Protein AF-A0A7S0MQ27-F1 (afdb_monomer)

pLDDT: mean 89.3, std 8.33, range [48.25, 96.81]

Solvent-accessible surface area (backbone atoms only — not comparable to full-atom values): 9112 Å² total; per-residue (Å²): 136,89,78,83,88,78,86,80,62,75,90,77,51,94,48,67,66,53,49,60,68,33,87,79,44,22,63,56,49,74,75,32,71,67,31,70,74,50,65,51,36,46,29,53,50,51,50,51,45,68,70,36,89,84,32,90,58,38,74,61,56,71,70,49,73,94,70,73,92,48,75,77,75,50,51,73,66,58,48,52,52,37,47,77,68,44,78,60,38,82,56,99,64,29,59,69,46,47,55,49,52,38,51,51,50,53,46,51,52,50,55,48,47,70,54,35,51,61,52,46,42,70,75,37,54,91,83,38,48,69,84,78,68,26,70,69,55,51,50,47,33,49,44,52,48,77,74,68,68,131

InterPro domains:
  IPR046341 SET domain superfamily [SSF82199] (3-149)
  IPR050600 SETD3/SETD6 methyltransferase [PTHR13271] (4-150)

Nearest PDB structures (foldseek):
  1p0y-assembly1_A  TM=7.170E-01  e=1.657E-02  Pisum sativum
  1ozv-assembly2_B  TM=7.091E-01  e=3.388E-02  Pisum sativum
  1o1j-assembly1_A  TM=2.773E-01  e=3.194E+00  Homo sapiens
  1o1n-assembly1_A  TM=2.496E-01  e=3.918E+00  Homo sapiens
  2eb9-assembly1_A  TM=2.964E-01  e=8.011E+00  Physeter macrocephalus

Foldseek 3Di:
DDDDPDDDDPVPDQFVVCQCPPPVRVVVPVQQVLLVVGLNSSLVVLLLLLPDPPRPCPVVSVPDDPDDVDPLPDDPVRVVVCLVVVVQAPDPPGPVVSVVVSVVLVCVLPVSLVRRLVSSCVVCVVRDDCVSSDSSSSNSSSSCCVVPPD

Structure (mmCIF, N/CA/C/O backbone):
data_AF-A0A7S0MQ27-F1
#
_entry.id   AF-A0A7S0MQ27-F1
#
loop_
_atom_site.group_PDB
_atom_site.id
_atom_site.type_symbol
_atom_site.label_atom_id
_atom_site.label_alt_id
_atom_site.label_comp_id
_atom_site.label_asym_id
_atom_site.label_entity_id
_atom_site.label_seq_id
_atom_site.pdbx_PDB_ins_code
_atom_site.Cartn_x
_atom_site.Cartn_y
_atom_site.Cartn_z
_atom_site.occupancy
_atom_site.B_iso_or_equiv
_atom_site.auth_seq_id
_atom_site.auth_comp_id
_atom_site.auth_asym_id
_atom_site.auth_atom_id
_atom_site.pdbx_PDB_model_num
ATOM 1 N N . GLU A 1 1 ? -1.075 -35.091 -13.647 1.00 67.19 1 GLU A N 1
ATOM 2 C CA . GLU A 1 1 ? -1.998 -34.449 -12.690 1.00 67.19 1 GLU A CA 1
ATOM 3 C C . GLU A 1 1 ? -1.233 -33.324 -12.014 1.00 67.19 1 GLU A C 1
ATOM 5 O O . GLU A 1 1 ? -0.051 -33.516 -11.754 1.00 67.19 1 GLU A O 1
ATOM 10 N N . PHE A 1 2 ? -1.826 -32.142 -11.842 1.00 78.62 2 PHE A N 1
ATOM 11 C CA . PHE A 1 2 ? -1.174 -31.073 -11.082 1.00 78.62 2 PHE A CA 1
ATOM 12 C C . PHE A 1 2 ? -1.518 -31.272 -9.608 1.00 78.62 2 PHE A C 1
ATOM 14 O O . PHE A 1 2 ? -2.694 -31.339 -9.262 1.00 78.62 2 PHE A O 1
ATOM 21 N N . GLU A 1 3 ? -0.496 -31.419 -8.772 1.00 87.69 3 GLU A N 1
ATOM 22 C CA . GLU A 1 3 ? -0.646 -31.509 -7.323 1.00 87.69 3 GLU A CA 1
ATOM 23 C C . GLU A 1 3 ? -0.789 -30.100 -6.737 1.00 87.69 3 GLU A C 1
ATOM 25 O O . GLU A 1 3 ? -0.037 -29.184 -7.089 1.00 87.69 3 GLU A O 1
ATOM 30 N N . ASP A 1 4 ? -1.764 -29.917 -5.849 1.00 87.94 4 ASP A N 1
ATOM 31 C CA . ASP A 1 4 ? -1.945 -28.654 -5.145 1.00 87.94 4 ASP A CA 1
ATOM 32 C C . ASP A 1 4 ? -0.809 -28.457 -4.138 1.00 87.94 4 ASP A C 1
ATOM 34 O O . ASP A 1 4 ? -0.760 -29.120 -3.105 1.00 87.94 4 ASP A O 1
ATOM 38 N N . LEU A 1 5 ? 0.082 -27.502 -4.412 1.00 91.38 5 LEU A N 1
ATOM 39 C CA . LEU A 1 5 ? 1.195 -27.192 -3.511 1.00 91.38 5 LEU A CA 1
ATOM 40 C C . LEU A 1 5 ? 0.713 -26.564 -2.194 1.00 91.38 5 LEU A C 1
ATOM 42 O O . LEU A 1 5 ? 1.221 -26.898 -1.127 1.00 91.38 5 LEU A O 1
ATOM 46 N N . ILE A 1 6 ? -0.237 -25.621 -2.266 1.00 93.25 6 ILE A N 1
ATOM 47 C CA . ILE A 1 6 ? -0.797 -24.898 -1.113 1.00 93.25 6 ILE A CA 1
ATOM 48 C C . ILE A 1 6 ? -2.245 -24.490 -1.425 1.00 93.25 6 ILE A C 1
ATOM 50 O O . ILE A 1 6 ? -2.540 -24.035 -2.529 1.00 93.25 6 ILE A O 1
ATOM 54 N N . ARG A 1 7 ? -3.136 -24.565 -0.427 1.00 93.44 7 ARG A N 1
ATOM 55 C CA . ARG A 1 7 ? -4.465 -23.932 -0.454 1.00 93.44 7 ARG A CA 1
ATOM 56 C C . ARG A 1 7 ? -4.574 -22.885 0.651 1.00 93.44 7 ARG A C 1
ATOM 58 O O . ARG A 1 7 ? -4.323 -23.191 1.813 1.00 93.44 7 ARG A O 1
ATOM 65 N N . ILE A 1 8 ? -4.973 -21.666 0.289 1.00 92.44 8 ILE A N 1
ATOM 66 C CA . ILE A 1 8 ? -5.180 -20.564 1.236 1.00 92.44 8 ILE A CA 1
ATOM 67 C C . ILE A 1 8 ? -6.688 -20.348 1.437 1.00 92.44 8 ILE A C 1
ATOM 69 O O . ILE A 1 8 ? -7.389 -20.075 0.460 1.00 92.44 8 ILE A O 1
ATOM 73 N N . PRO A 1 9 ? -7.212 -20.458 2.672 1.00 93.62 9 PRO A N 1
ATOM 74 C CA . PRO A 1 9 ? -8.594 -20.106 2.978 1.00 93.62 9 PRO A CA 1
ATOM 75 C C . PRO A 1 9 ? -8.918 -18.651 2.617 1.00 93.62 9 PRO A C 1
ATOM 77 O O . PRO A 1 9 ? -8.128 -17.749 2.888 1.00 93.62 9 PRO A O 1
ATOM 80 N N . SER A 1 10 ? -10.113 -18.402 2.077 1.00 90.50 10 SER A N 1
ATOM 81 C CA . SER A 1 10 ? -10.540 -17.061 1.642 1.00 90.50 10 SER A CA 1
ATOM 82 C C . SER A 1 10 ? -10.550 -16.020 2.768 1.00 90.50 10 SER A C 1
ATOM 84 O O . SER A 1 10 ? -10.237 -14.858 2.533 1.00 90.50 10 SER A O 1
ATOM 86 N N . HIS A 1 11 ? -10.850 -16.436 4.001 1.00 89.56 11 HIS A N 1
ATOM 87 C CA . HIS A 1 11 ? -10.825 -15.556 5.174 1.00 89.56 11 HIS A CA 1
ATOM 88 C C . HIS A 1 11 ? -9.404 -15.134 5.593 1.00 89.56 11 HIS A C 1
ATOM 90 O O . HIS A 1 11 ? -9.255 -14.227 6.404 1.00 89.56 11 HIS A O 1
ATOM 96 N N . LEU A 1 12 ? -8.361 -15.775 5.045 1.00 92.88 12 LEU A N 1
ATOM 97 C CA . LEU A 1 12 ? -6.959 -15.384 5.221 1.00 92.88 12 LEU A CA 1
ATOM 98 C C . LEU A 1 12 ? -6.454 -14.479 4.085 1.00 92.88 12 LEU A C 1
ATOM 100 O O . LEU A 1 12 ? -5.252 -14.245 3.970 1.00 92.88 12 LEU A O 1
ATOM 104 N N . LEU A 1 13 ? -7.346 -13.952 3.243 1.00 93.06 13 LEU A N 1
ATOM 105 C CA . LEU A 1 13 ? -6.978 -13.013 2.189 1.00 93.06 13 LEU A CA 1
ATOM 106 C C . LEU A 1 13 ? -7.132 -11.569 2.660 1.00 93.06 13 LEU A C 1
ATOM 108 O O . LEU A 1 13 ? -8.193 -11.167 3.124 1.00 93.06 13 LEU A O 1
ATOM 112 N N . LEU A 1 14 ? -6.096 -10.759 2.444 1.00 92.69 14 LEU A N 1
ATOM 113 C CA . LEU A 1 14 ? -6.181 -9.312 2.607 1.00 92.69 14 LEU A CA 1
ATOM 114 C C . LEU A 1 14 ? -6.800 -8.697 1.341 1.00 92.69 14 LEU A C 1
ATOM 116 O O . LEU A 1 14 ? -6.123 -8.528 0.326 1.00 92.69 14 LEU A O 1
ATOM 120 N N . ASN A 1 15 ? -8.093 -8.383 1.385 1.00 93.19 15 ASN A N 1
ATOM 121 C CA . ASN A 1 15 ? -8.848 -7.860 0.245 1.00 93.19 15 ASN A CA 1
ATOM 122 C C . ASN A 1 15 ? -9.839 -6.762 0.680 1.00 93.19 15 ASN A C 1
ATOM 124 O O . ASN A 1 15 ? -9.944 -6.428 1.857 1.00 93.19 15 ASN A O 1
ATOM 128 N N . LEU A 1 16 ? -10.584 -6.193 -0.271 1.00 91.94 16 LEU A N 1
ATOM 129 C CA . LEU A 1 16 ? -11.551 -5.123 0.014 1.00 91.94 16 LEU A CA 1
ATOM 130 C C . LEU A 1 16 ? -12.754 -5.559 0.848 1.00 91.94 16 LEU A C 1
ATOM 132 O O . LEU A 1 16 ? -13.379 -4.714 1.481 1.00 91.94 16 LEU A O 1
ATOM 136 N N . GLU A 1 17 ? -13.097 -6.842 0.843 1.00 93.19 17 GLU A N 1
ATOM 137 C CA . GLU A 1 17 ? -14.163 -7.362 1.694 1.00 93.19 17 GLU A CA 1
ATOM 138 C C . GLU A 1 17 ? -13.744 -7.302 3.165 1.00 93.19 17 GLU A C 1
ATOM 140 O O . GLU A 1 17 ? -14.520 -6.835 3.993 1.00 93.19 17 GLU A O 1
ATOM 145 N N . VAL A 1 18 ? -12.490 -7.652 3.476 1.00 93.50 18 VAL A N 1
ATOM 146 C CA . VAL A 1 18 ? -11.922 -7.467 4.821 1.00 93.50 18 VAL A CA 1
ATOM 147 C C . VAL A 1 18 ? -11.969 -5.995 5.228 1.00 93.50 18 VAL A C 1
ATOM 149 O O . VAL A 1 18 ? -12.473 -5.688 6.301 1.00 93.50 18 VAL A O 1
ATOM 152 N N . VAL A 1 19 ? -11.552 -5.076 4.348 1.00 92.19 19 VAL A N 1
ATOM 153 C CA . VAL A 1 19 ? -11.601 -3.624 4.621 1.00 92.19 19 VAL A CA 1
ATOM 154 C C . VAL A 1 19 ? -13.020 -3.151 4.964 1.00 92.19 19 VAL A C 1
ATOM 156 O O . VAL A 1 19 ? -13.206 -2.370 5.891 1.00 92.19 19 VAL A O 1
ATOM 159 N N . ARG A 1 20 ? -14.027 -3.621 4.219 1.00 91.62 20 ARG A N 1
ATOM 160 C CA . ARG A 1 20 ? -15.438 -3.228 4.393 1.00 91.62 20 ARG A CA 1
ATOM 161 C C . ARG A 1 20 ? -16.098 -3.839 5.623 1.00 91.62 20 ARG A C 1
ATOM 163 O O . ARG A 1 20 ? -17.090 -3.300 6.100 1.00 91.62 20 ARG A O 1
ATOM 170 N N . ASN A 1 21 ? -15.581 -4.963 6.106 1.00 93.25 21 ASN A N 1
ATOM 171 C CA . ASN A 1 21 ? -16.131 -5.676 7.256 1.00 93.25 21 ASN A CA 1
ATOM 172 C C . ASN A 1 21 ? -15.351 -5.417 8.552 1.00 93.25 21 ASN A C 1
ATOM 174 O O . ASN A 1 21 ? -15.817 -5.800 9.623 1.00 93.25 21 ASN A O 1
ATOM 178 N N . ASP A 1 22 ? -14.195 -4.758 8.472 1.00 93.50 22 ASP A N 1
ATOM 179 C CA . ASP A 1 22 ? -13.405 -4.369 9.634 1.00 93.50 22 ASP A CA 1
ATOM 180 C C . ASP A 1 22 ? -14.187 -3.371 10.516 1.00 93.50 22 ASP A C 1
ATOM 182 O O . ASP A 1 22 ? -14.613 -2.329 10.017 1.00 93.50 22 ASP A O 1
ATOM 186 N N . PRO A 1 23 ? -14.389 -3.632 11.821 1.00 92.50 23 PRO A N 1
ATOM 187 C CA . PRO A 1 23 ? -15.197 -2.763 12.680 1.00 92.50 23 PRO A CA 1
ATOM 188 C C . PRO A 1 23 ? -14.674 -1.328 12.808 1.00 92.50 23 PRO A C 1
ATOM 190 O O . PRO A 1 23 ? -15.463 -0.401 12.991 1.00 92.50 23 PRO A O 1
ATOM 193 N N . ILE A 1 24 ? -13.355 -1.138 12.729 1.00 90.00 24 ILE A N 1
ATOM 194 C CA . ILE A 1 24 ? -12.715 0.177 12.821 1.00 90.00 24 ILE A CA 1
ATOM 195 C C . ILE A 1 24 ? -12.751 0.852 11.454 1.00 90.00 24 ILE A C 1
ATOM 197 O O . ILE A 1 24 ? -13.024 2.050 11.357 1.00 90.00 24 ILE A O 1
ATOM 201 N N . PHE A 1 25 ? -12.479 0.091 10.397 1.00 91.38 25 PHE A N 1
ATOM 202 C CA . PHE A 1 25 ? -12.258 0.637 9.066 1.00 91.38 25 PHE A CA 1
ATOM 203 C C . PHE A 1 25 ? -13.525 0.790 8.225 1.00 91.38 25 PHE A C 1
ATOM 205 O O . PHE A 1 25 ? -13.581 1.684 7.383 1.00 91.38 25 PHE A O 1
ATOM 212 N N . ARG A 1 26 ? -14.563 -0.012 8.475 1.00 93.44 26 ARG A N 1
ATOM 213 C CA . ARG A 1 26 ? -15.868 0.080 7.812 1.00 93.44 26 ARG A CA 1
ATOM 214 C C . ARG A 1 26 ? -16.459 1.493 7.823 1.00 93.44 26 ARG A C 1
ATOM 216 O O . ARG A 1 26 ? -16.728 1.989 6.733 1.00 93.44 26 ARG A O 1
ATOM 223 N N . PRO A 1 27 ? -16.626 2.181 8.973 1.00 92.38 27 PRO A N 1
ATOM 224 C CA . PRO A 1 27 ? -17.184 3.536 8.965 1.00 92.38 27 PRO A CA 1
ATOM 225 C C . PRO A 1 27 ? -16.315 4.508 8.156 1.00 92.38 27 PRO A C 1
ATOM 227 O O . PRO A 1 27 ? -16.833 5.323 7.405 1.00 92.38 27 PRO A O 1
ATOM 230 N N . ILE A 1 28 ? -14.986 4.367 8.223 1.00 92.12 28 ILE A N 1
ATOM 231 C CA . ILE A 1 28 ? -14.042 5.194 7.455 1.00 92.12 28 ILE A CA 1
ATOM 232 C C . ILE A 1 28 ? -14.229 4.968 5.953 1.00 92.12 28 ILE A C 1
ATOM 234 O O . ILE A 1 28 ? -14.231 5.920 5.172 1.00 92.12 28 ILE A O 1
ATOM 238 N N . TYR A 1 29 ? -14.370 3.705 5.552 1.00 92.00 29 TYR A N 1
ATOM 239 C CA . TYR A 1 29 ? -14.609 3.318 4.171 1.00 92.00 29 TYR A CA 1
ATOM 240 C C . TYR A 1 29 ? -15.944 3.870 3.672 1.00 92.00 29 TYR A C 1
ATOM 242 O O . TYR A 1 29 ? -15.976 4.467 2.602 1.00 92.00 29 TYR A O 1
ATOM 250 N N . ASP A 1 30 ? -17.021 3.729 4.444 1.00 92.06 30 ASP A N 1
ATOM 251 C CA . ASP A 1 30 ? -18.362 4.188 4.068 1.00 92.06 30 ASP A CA 1
ATOM 252 C C . ASP A 1 30 ? -18.436 5.726 3.954 1.00 92.06 30 ASP A C 1
ATOM 254 O O . ASP A 1 30 ? -19.047 6.248 3.021 1.00 92.06 30 ASP A O 1
ATOM 258 N N . GLU A 1 31 ? -17.754 6.455 4.843 1.00 91.50 31 GLU A N 1
ATOM 259 C CA . GLU A 1 31 ? -17.758 7.926 4.904 1.00 91.50 31 GLU A CA 1
ATOM 260 C C . GLU A 1 31 ? -16.743 8.604 3.968 1.00 91.50 31 GLU A C 1
ATOM 262 O O . GLU A 1 31 ? -16.828 9.813 3.750 1.00 91.50 31 GLU A O 1
ATOM 267 N N . THR A 1 32 ? -15.790 7.855 3.399 1.00 91.81 32 THR A N 1
ATOM 268 C CA . THR A 1 32 ? -14.723 8.399 2.537 1.00 91.81 32 THR A CA 1
ATOM 269 C C . THR A 1 32 ? -14.802 7.812 1.122 1.00 91.81 32 THR A C 1
ATOM 271 O O . THR A 1 32 ? -14.113 6.828 0.822 1.00 91.81 32 THR A O 1
ATOM 274 N N . PRO A 1 33 ? -15.588 8.415 0.205 1.00 92.69 33 PRO A N 1
ATOM 275 C CA . PRO A 1 33 ? -15.748 7.928 -1.169 1.00 92.69 33 PRO A CA 1
ATOM 276 C C . PRO A 1 33 ? -14.428 7.757 -1.931 1.00 92.69 33 PRO A C 1
ATOM 278 O O . PRO A 1 33 ? -14.303 6.903 -2.810 1.00 92.69 33 PRO A O 1
ATOM 281 N N . GLU A 1 34 ? -13.400 8.535 -1.590 1.00 92.00 34 GLU A N 1
ATOM 282 C CA . GLU A 1 34 ? -12.069 8.436 -2.183 1.00 92.00 34 GLU A CA 1
ATOM 283 C C . GLU A 1 34 ? -11.416 7.055 -1.974 1.00 92.00 34 GLU A C 1
ATOM 285 O O . GLU A 1 34 ? -10.555 6.675 -2.772 1.00 92.00 34 GLU A O 1
ATOM 290 N N . LEU A 1 35 ? -11.827 6.288 -0.954 1.00 90.62 35 LEU A N 1
ATOM 291 C CA . LEU A 1 35 ? -11.348 4.924 -0.692 1.00 90.62 35 LEU A CA 1
ATOM 292 C C . LEU A 1 35 ? -12.011 3.855 -1.568 1.00 90.62 35 LEU A C 1
ATOM 294 O O . LEU A 1 35 ? -11.500 2.734 -1.664 1.00 90.62 35 LEU A O 1
ATOM 298 N N . HIS A 1 36 ? -13.125 4.174 -2.232 1.00 90.75 36 HIS A N 1
ATOM 299 C CA . HIS A 1 36 ? -13.915 3.189 -2.980 1.00 90.75 36 HIS A CA 1
ATOM 300 C C . HIS A 1 36 ? -13.239 2.734 -4.275 1.00 90.75 36 HIS A C 1
ATOM 302 O O . HIS A 1 36 ? -13.644 1.738 -4.866 1.00 90.75 36 HIS A O 1
ATOM 308 N N . ASP A 1 37 ? -12.152 3.397 -4.680 1.00 83.88 37 ASP A N 1
ATOM 309 C CA . ASP A 1 37 ? -11.377 3.072 -5.883 1.00 83.88 37 ASP A CA 1
ATOM 310 C C . ASP A 1 37 ? -10.553 1.764 -5.800 1.00 83.88 37 ASP A C 1
ATOM 312 O O . ASP A 1 37 ? -9.765 1.453 -6.700 1.00 83.88 37 ASP A O 1
ATOM 316 N N . GLY A 1 38 ? -10.745 0.998 -4.722 1.00 86.69 38 GLY A N 1
ATOM 317 C CA . GLY A 1 38 ? -10.184 -0.322 -4.468 1.00 86.69 38 GLY A CA 1
ATOM 318 C C . GLY A 1 38 ? -8.712 -0.285 -4.072 1.00 86.69 38 GLY A C 1
ATOM 319 O O . GLY A 1 38 ? -8.356 -0.588 -2.936 1.00 86.69 38 GLY A O 1
ATOM 320 N N . LEU A 1 39 ? -7.843 0.142 -4.986 1.00 91.56 39 LEU A N 1
ATOM 321 C CA . LEU A 1 39 ? -6.407 0.238 -4.718 1.00 91.56 39 LEU A CA 1
ATOM 322 C C . LEU A 1 39 ? -6.119 1.156 -3.523 1.00 91.56 39 LEU A C 1
ATOM 324 O O . LEU A 1 39 ? -5.279 0.836 -2.687 1.00 91.56 39 LEU A O 1
ATOM 328 N N . GLY A 1 40 ? -6.818 2.289 -3.443 1.00 92.75 40 GLY A N 1
ATOM 329 C CA . GLY A 1 40 ? -6.646 3.253 -2.374 1.00 92.75 40 GLY A CA 1
ATOM 330 C C . GLY A 1 40 ? -7.118 2.713 -1.033 1.00 92.75 40 GLY A C 1
ATOM 331 O O . GLY A 1 40 ? -6.332 2.699 -0.093 1.00 92.75 40 GLY A O 1
ATOM 332 N N . GLY A 1 41 ? -8.344 2.188 -0.964 1.00 93.81 41 GLY A N 1
ATOM 333 C CA . GLY A 1 41 ? -8.879 1.546 0.241 1.00 93.81 41 GLY A CA 1
ATOM 334 C C . GLY A 1 41 ? -7.946 0.473 0.803 1.00 93.81 41 GLY A C 1
ATOM 335 O O . GLY A 1 41 ? -7.591 0.514 1.980 1.00 93.81 41 GLY A O 1
ATOM 336 N N . LEU A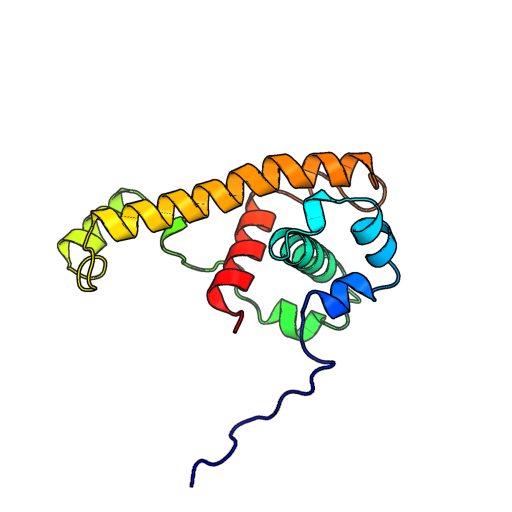 1 42 ? -7.469 -0.430 -0.059 1.00 95.44 42 LEU A N 1
ATOM 337 C CA . LEU A 1 42 ? -6.555 -1.495 0.347 1.00 95.44 42 LEU A CA 1
ATOM 338 C C . LEU A 1 42 ? -5.187 -0.957 0.792 1.00 95.44 42 LEU A C 1
ATOM 340 O O . LEU A 1 42 ? -4.624 -1.455 1.762 1.00 95.44 42 LEU A O 1
ATOM 344 N N . ALA A 1 43 ? -4.655 0.072 0.125 1.00 95.75 43 ALA A N 1
ATOM 345 C CA . ALA A 1 43 ? -3.381 0.678 0.505 1.00 95.75 43 ALA A CA 1
ATOM 346 C C . ALA A 1 43 ? -3.448 1.358 1.878 1.00 95.75 43 ALA A C 1
ATOM 348 O O . ALA A 1 43 ? -2.519 1.212 2.671 1.00 95.75 43 ALA A O 1
ATOM 349 N N . VAL A 1 44 ? -4.536 2.070 2.187 1.00 95.88 44 VAL A N 1
ATOM 350 C CA . VAL A 1 44 ? -4.702 2.697 3.508 1.00 95.88 44 VAL A CA 1
ATOM 351 C C . VAL A 1 44 ? -4.857 1.635 4.588 1.00 95.88 44 VAL A C 1
ATOM 353 O O . VAL A 1 44 ? -4.185 1.731 5.612 1.00 95.88 44 VAL A O 1
ATOM 356 N N . TYR A 1 45 ? -5.665 0.601 4.341 1.00 96.25 45 TYR A N 1
ATOM 357 C CA . TYR A 1 45 ? -5.831 -0.506 5.282 1.00 96.25 45 TYR A CA 1
ATOM 358 C C . TYR A 1 45 ? -4.513 -1.246 5.539 1.00 96.25 45 TYR A C 1
ATOM 360 O O . TYR A 1 45 ? -4.162 -1.520 6.681 1.00 96.25 45 TYR A O 1
ATOM 368 N N . LEU A 1 46 ? -3.714 -1.483 4.494 1.00 96.81 46 LEU A N 1
ATOM 369 C CA . LEU A 1 46 ? -2.397 -2.103 4.627 1.00 96.81 46 LEU A CA 1
ATOM 370 C C . LEU A 1 46 ? -1.442 -1.261 5.488 1.00 96.81 46 LEU A C 1
ATOM 372 O O . LEU A 1 46 ? -0.710 -1.810 6.310 1.00 96.81 46 LEU A O 1
ATOM 376 N N . ILE A 1 47 ? -1.441 0.067 5.323 1.00 96.69 47 ILE A N 1
ATOM 377 C CA . ILE A 1 47 ? -0.650 0.961 6.183 1.00 96.69 47 ILE A CA 1
ATOM 378 C C . ILE A 1 47 ? -1.161 0.884 7.620 1.00 96.69 47 ILE A C 1
ATOM 380 O O . ILE A 1 47 ? -0.349 0.731 8.530 1.00 96.69 47 ILE A O 1
ATOM 384 N N . HIS A 1 48 ? -2.476 0.952 7.816 1.00 95.94 48 HIS A N 1
ATOM 385 C CA . HIS A 1 48 ? -3.103 0.875 9.131 1.00 95.94 48 HIS A CA 1
ATOM 386 C C . HIS A 1 48 ? -2.689 -0.397 9.879 1.00 95.94 48 HIS A C 1
ATOM 388 O O . HIS A 1 48 ? -2.087 -0.321 10.948 1.00 95.94 48 HIS A O 1
ATOM 394 N N . GLU A 1 49 ? -2.883 -1.560 9.261 1.00 96.56 49 GLU A N 1
ATOM 395 C CA . GLU A 1 49 ? -2.526 -2.847 9.855 1.00 96.56 49 GLU A CA 1
ATOM 396 C C . GLU A 1 49 ? -1.010 -3.000 10.056 1.00 96.56 49 GLU A C 1
ATOM 398 O O . GLU A 1 49 ? -0.567 -3.627 11.015 1.00 96.56 49 GLU A O 1
ATOM 403 N N . SER A 1 50 ? -0.177 -2.372 9.216 1.00 96.31 50 SER A N 1
ATOM 404 C CA . SER A 1 50 ? 1.283 -2.374 9.415 1.00 96.31 50 SER A CA 1
ATOM 405 C C . SER A 1 50 ? 1.739 -1.599 10.656 1.00 96.31 50 SER A C 1
ATOM 407 O O . SER A 1 50 ? 2.794 -1.912 11.222 1.00 96.31 50 SER A O 1
ATOM 409 N N . LEU A 1 51 ? 0.957 -0.596 11.065 1.00 94.94 51 LEU A N 1
ATOM 410 C CA . LEU A 1 51 ? 1.186 0.227 12.253 1.00 94.94 51 LEU A CA 1
ATOM 411 C C . LEU A 1 51 ? 0.551 -0.382 13.508 1.00 94.94 51 LEU A C 1
ATOM 413 O O . LEU A 1 51 ? 1.007 -0.094 14.610 1.00 94.94 51 LEU A O 1
ATOM 417 N N . ASN A 1 52 ? -0.469 -1.221 13.342 1.00 95.06 52 ASN A N 1
ATOM 418 C CA . ASN A 1 52 ? -1.139 -1.925 14.422 1.00 95.06 52 ASN A CA 1
ATOM 419 C C . ASN A 1 52 ? -0.277 -3.097 14.931 1.00 95.06 52 ASN A C 1
ATOM 421 O O . ASN A 1 52 ? -0.137 -4.134 14.278 1.00 95.06 52 ASN A O 1
ATOM 425 N N . GLU A 1 53 ? 0.306 -2.951 16.121 1.00 95.25 53 GLU A N 1
ATOM 426 C CA . GLU A 1 53 ? 1.147 -3.991 16.733 1.00 95.25 53 GLU A CA 1
ATOM 427 C C . GLU A 1 53 ? 0.366 -5.261 17.095 1.00 95.25 53 GLU A C 1
ATOM 429 O O . GLU A 1 53 ? 0.944 -6.347 17.126 1.00 95.25 53 GLU A O 1
ATOM 434 N N . SER A 1 54 ? -0.945 -5.137 17.306 1.00 95.94 54 SER A N 1
ATOM 435 C CA . SER A 1 54 ? -1.861 -6.243 17.601 1.00 95.94 54 SER A CA 1
ATOM 436 C C . SER A 1 54 ? -2.613 -6.747 16.364 1.00 95.94 54 SER A C 1
ATOM 438 O O . SER A 1 54 ? -3.585 -7.488 16.502 1.00 95.94 54 SER A O 1
ATOM 440 N N . SER A 1 55 ? -2.181 -6.361 15.158 1.00 95.50 55 SER A N 1
ATOM 441 C CA . SER A 1 55 ? -2.788 -6.814 13.904 1.00 95.50 55 SER A CA 1
ATOM 442 C C . SER A 1 55 ? -2.798 -8.342 13.810 1.00 95.50 55 SER A C 1
ATOM 444 O O . SER A 1 55 ? -1.771 -9.000 13.993 1.00 95.50 55 SER A O 1
ATOM 446 N N . PHE A 1 56 ? -3.940 -8.912 13.421 1.00 94.50 56 PHE A N 1
ATOM 447 C CA . PHE A 1 56 ? -4.034 -10.327 13.049 1.00 94.50 56 PHE A CA 1
ATOM 448 C C . PHE A 1 56 ? -3.027 -10.684 11.940 1.00 94.50 56 PHE A C 1
ATOM 450 O O . PHE A 1 56 ? -2.392 -11.739 11.964 1.00 94.50 56 PHE A O 1
ATOM 457 N N . TRP A 1 57 ? -2.810 -9.759 11.002 1.00 95.44 57 TRP A N 1
ATOM 458 C CA . TRP A 1 57 ? -1.897 -9.916 9.874 1.00 95.44 57 TRP A CA 1
ATOM 459 C C . TRP A 1 57 ? -0.428 -9.714 10.243 1.00 95.44 57 TRP A C 1
ATOM 461 O O . TRP A 1 57 ? 0.431 -9.805 9.364 1.00 95.44 57 TRP A O 1
ATOM 471 N N . ARG A 1 58 ? -0.092 -9.450 11.512 1.00 96.19 58 ARG A N 1
ATOM 472 C CA . ARG A 1 58 ? 1.269 -9.082 11.921 1.00 96.19 58 ARG A CA 1
ATOM 473 C C . ARG A 1 58 ? 2.355 -10.051 11.428 1.00 96.19 58 ARG A C 1
ATOM 475 O O . ARG A 1 58 ? 3.347 -9.547 10.897 1.00 96.19 58 ARG A O 1
ATOM 482 N N . PRO A 1 59 ? 2.206 -11.392 11.500 1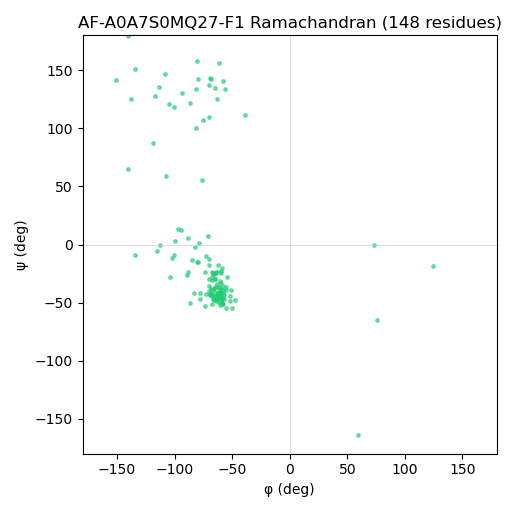.00 95.94 59 PRO A N 1
ATOM 483 C CA . PRO A 1 59 ? 3.215 -12.313 10.967 1.00 95.94 59 PRO A CA 1
ATOM 484 C C . PRO A 1 59 ? 3.442 -12.142 9.459 1.00 95.94 59 PRO A C 1
ATOM 486 O O . PRO A 1 59 ? 4.584 -12.100 9.001 1.00 95.94 59 PRO A O 1
ATOM 489 N N . TYR A 1 60 ? 2.361 -11.970 8.693 1.00 95.50 60 TYR A N 1
ATOM 490 C CA . TYR A 1 60 ? 2.433 -11.710 7.258 1.00 95.50 60 TYR A CA 1
ATOM 491 C C . TYR A 1 60 ? 3.090 -10.354 6.974 1.00 95.50 60 TYR A C 1
ATOM 493 O O . TYR A 1 60 ? 4.034 -10.277 6.191 1.00 95.50 60 TYR A O 1
ATOM 501 N N . LEU A 1 61 ? 2.666 -9.293 7.659 1.00 96.31 61 LEU A N 1
ATOM 502 C CA . LEU A 1 61 ? 3.185 -7.937 7.465 1.00 96.31 61 LEU A CA 1
ATOM 503 C C . LEU A 1 61 ? 4.675 -7.823 7.813 1.00 96.31 61 LEU A C 1
ATOM 505 O O . LEU A 1 61 ? 5.415 -7.149 7.101 1.00 96.31 61 LEU A O 1
ATOM 509 N N . CYS A 1 62 ? 5.141 -8.530 8.846 1.00 95.56 62 CYS A N 1
ATOM 510 C CA . CYS A 1 62 ? 6.561 -8.612 9.201 1.00 95.56 62 CYS A CA 1
ATOM 511 C C . CYS A 1 62 ? 7.406 -9.339 8.145 1.00 95.56 62 CYS A C 1
ATOM 513 O O . CYS A 1 62 ? 8.604 -9.077 8.041 1.00 95.56 62 CYS A O 1
ATOM 515 N N . SER A 1 63 ? 6.798 -10.230 7.357 1.00 95.62 63 SER A N 1
ATOM 516 C CA . SER A 1 63 ? 7.470 -10.917 6.248 1.00 95.62 63 SER A CA 1
ATOM 517 C C . SER A 1 63 ? 7.568 -10.062 4.978 1.00 95.62 63 SER A C 1
ATOM 519 O O . SER A 1 63 ? 8.343 -10.377 4.071 1.00 95.62 63 SER A O 1
ATOM 521 N N . LEU A 1 64 ? 6.795 -8.971 4.890 1.00 95.62 64 LEU A N 1
ATOM 522 C CA . LEU A 1 64 ? 6.804 -8.110 3.716 1.00 95.62 64 LEU A CA 1
ATOM 523 C C . LEU A 1 64 ? 8.131 -7.351 3.593 1.00 95.62 64 LEU A C 1
ATOM 525 O O . LEU A 1 64 ? 8.704 -6.887 4.583 1.00 95.62 64 LEU A O 1
ATOM 529 N N . PRO A 1 65 ? 8.619 -7.149 2.359 1.00 93.81 65 PRO A N 1
ATOM 530 C CA . PRO A 1 65 ? 9.813 -6.355 2.146 1.00 93.81 65 PRO A CA 1
ATOM 531 C C . PRO A 1 65 ? 9.565 -4.899 2.560 1.00 93.81 65 PRO A C 1
ATOM 533 O O . PRO A 1 65 ? 8.576 -4.275 2.169 1.00 93.81 65 PRO A O 1
ATOM 536 N N . LYS A 1 66 ? 10.523 -4.320 3.290 1.00 89.00 66 LYS A N 1
ATOM 537 C CA . LYS A 1 66 ? 10.524 -2.882 3.623 1.00 89.00 66 LYS A CA 1
ATOM 538 C C . LYS A 1 66 ? 10.681 -1.999 2.381 1.00 89.00 66 LYS A C 1
ATOM 540 O O . LYS A 1 66 ? 10.258 -0.849 2.375 1.00 89.00 66 LYS A O 1
ATOM 545 N N . PHE A 1 67 ? 11.292 -2.544 1.331 1.00 86.75 67 PHE A N 1
ATOM 546 C CA . PHE A 1 67 ? 11.491 -1.886 0.050 1.00 86.75 67 PHE A CA 1
ATOM 547 C C . PHE A 1 67 ? 11.209 -2.865 -1.086 1.00 86.75 67 PHE A C 1
ATOM 549 O O . PHE A 1 67 ? 11.815 -3.933 -1.154 1.00 86.75 67 PHE A O 1
ATOM 556 N N . VAL A 1 68 ? 10.312 -2.486 -1.993 1.00 83.19 68 VAL A N 1
ATOM 557 C CA . VAL A 1 68 ? 10.062 -3.234 -3.227 1.00 83.19 68 VAL A CA 1
ATOM 558 C C . VAL A 1 68 ? 10.8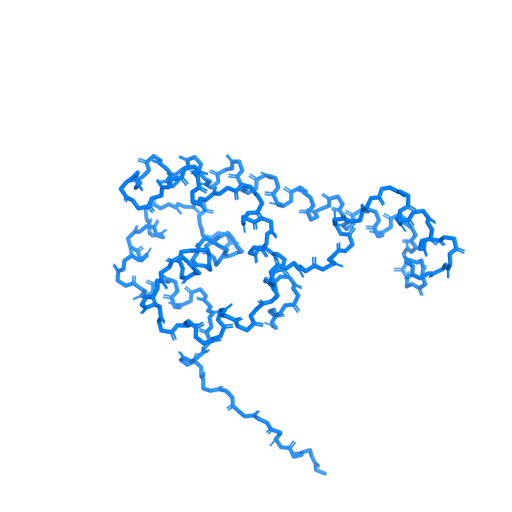15 -2.519 -4.350 1.00 83.19 68 VAL A C 1
ATOM 560 O O . VAL A 1 68 ? 10.501 -1.358 -4.628 1.00 83.19 68 VAL A O 1
ATOM 563 N N . PRO A 1 69 ? 11.793 -3.160 -5.015 1.00 80.12 69 PRO A N 1
ATOM 564 C CA . PRO A 1 69 ? 12.600 -2.538 -6.062 1.00 80.12 69 PRO A CA 1
ATOM 565 C C . PRO A 1 69 ? 11.820 -2.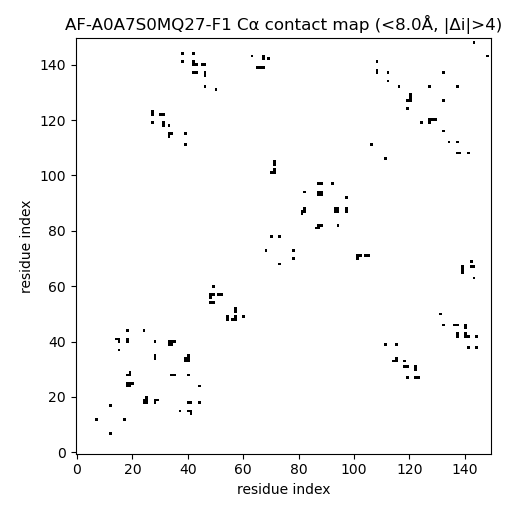432 -7.381 1.00 80.12 69 PRO A C 1
ATOM 567 O O . PRO A 1 69 ? 12.261 -2.918 -8.420 1.00 80.12 69 PRO A O 1
ATOM 570 N N . LEU A 1 70 ? 10.645 -1.806 -7.356 1.00 82.44 70 LEU A N 1
ATOM 571 C CA . LEU A 1 70 ? 9.860 -1.587 -8.560 1.00 82.44 70 LEU A CA 1
ATOM 572 C C . LEU A 1 70 ? 10.571 -0.580 -9.474 1.00 82.44 70 LEU A C 1
ATOM 574 O O . LEU A 1 70 ? 11.111 0.419 -8.986 1.00 82.44 70 LEU A O 1
ATOM 578 N N . PRO A 1 71 ? 10.519 -0.768 -10.805 1.00 82.56 71 PRO A N 1
ATOM 579 C CA . PRO A 1 71 ? 11.165 0.152 -11.736 1.00 82.56 71 PRO A CA 1
ATOM 580 C C . PRO A 1 71 ? 10.678 1.603 -11.657 1.00 82.56 71 PRO A C 1
ATOM 582 O O . PRO A 1 71 ? 11.401 2.522 -12.042 1.00 82.56 71 PRO A O 1
ATOM 585 N N . VAL A 1 72 ? 9.484 1.820 -11.097 1.00 81.88 72 VAL A N 1
ATOM 586 C CA . VAL A 1 72 ? 8.939 3.149 -10.792 1.00 81.88 72 VAL A CA 1
ATOM 587 C C . VAL A 1 72 ? 9.829 3.947 -9.826 1.00 81.88 72 VAL A C 1
ATOM 589 O O . VAL A 1 72 ? 9.846 5.172 -9.880 1.00 81.88 72 VAL A O 1
ATOM 592 N N . PHE A 1 73 ? 10.651 3.284 -9.008 1.00 83.75 73 PHE A N 1
ATOM 593 C CA . PHE A 1 73 ? 11.601 3.937 -8.098 1.00 83.75 73 PHE A CA 1
ATOM 594 C C . PHE A 1 73 ? 13.035 3.980 -8.625 1.00 83.75 73 PHE A C 1
ATOM 596 O O . PHE A 1 73 ? 13.938 4.433 -7.924 1.00 83.75 73 PHE A O 1
ATOM 603 N N . TYR A 1 74 ? 13.293 3.496 -9.840 1.00 86.94 74 TYR A N 1
ATOM 604 C CA . TYR A 1 74 ? 14.643 3.545 -10.391 1.00 86.94 74 TYR A CA 1
ATOM 605 C C . TYR A 1 74 ? 15.030 4.981 -10.719 1.00 86.94 74 TYR A C 1
ATOM 607 O O . TYR A 1 74 ? 14.248 5.725 -11.312 1.00 86.94 74 TYR A O 1
ATOM 615 N N . SER A 1 75 ? 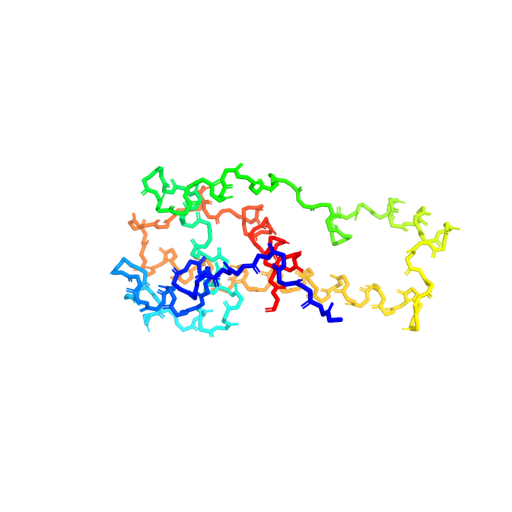16.266 5.349 -10.387 1.00 86.19 75 SER A N 1
ATOM 616 C CA . SER A 1 75 ? 16.836 6.614 -10.831 1.00 86.19 75 SER A CA 1
ATOM 617 C C . SER A 1 75 ? 16.909 6.670 -12.366 1.00 86.19 75 SER A C 1
ATOM 619 O O . SER A 1 75 ? 16.978 5.620 -13.022 1.00 86.19 75 SER A O 1
ATOM 621 N N . PRO A 1 76 ? 16.931 7.872 -12.972 1.00 86.38 76 PRO A N 1
ATOM 622 C CA . PRO A 1 76 ? 17.123 8.019 -14.413 1.00 86.38 76 PRO A CA 1
ATOM 623 C C . PRO A 1 76 ? 18.352 7.259 -14.934 1.00 86.38 76 PRO A C 1
ATOM 625 O O . PRO A 1 76 ? 18.270 6.614 -15.977 1.00 86.38 76 PRO A O 1
ATOM 628 N N . GLN A 1 77 ? 19.451 7.257 -14.172 1.00 88.50 77 GLN A N 1
ATOM 629 C CA . GLN A 1 77 ? 20.692 6.560 -14.515 1.00 88.50 77 GLN A CA 1
ATOM 630 C C . GLN A 1 77 ? 20.504 5.039 -14.524 1.00 88.50 77 GLN A C 1
ATOM 632 O O . GLN A 1 77 ? 20.875 4.379 -15.494 1.00 88.50 77 GLN A O 1
ATOM 637 N N . LYS A 1 78 ? 19.867 4.475 -13.486 1.00 87.81 78 LYS A N 1
ATOM 638 C CA . LYS A 1 78 ? 19.588 3.033 -13.419 1.00 87.81 78 LYS A CA 1
ATOM 639 C C . LYS A 1 78 ? 18.675 2.594 -14.562 1.00 87.81 78 LYS A C 1
ATOM 641 O O . LYS A 1 78 ? 18.918 1.558 -15.172 1.00 87.81 78 LYS A O 1
ATOM 646 N N . ARG A 1 79 ? 17.656 3.391 -14.899 1.00 85.88 79 ARG A N 1
ATOM 647 C CA . ARG A 1 79 ? 16.791 3.111 -16.057 1.00 85.88 79 ARG A CA 1
ATOM 648 C C . ARG A 1 79 ? 17.573 3.150 -17.365 1.00 85.88 79 ARG A C 1
ATOM 650 O O . ARG A 1 79 ? 17.433 2.237 -18.169 1.00 85.88 79 ARG A O 1
ATOM 657 N N . ALA A 1 80 ? 18.408 4.170 -17.573 1.00 85.19 80 ALA A N 1
ATOM 658 C CA . ALA A 1 80 ? 19.233 4.288 -18.772 1.00 85.19 80 ALA A CA 1
ATOM 659 C C . ALA A 1 80 ? 20.156 3.073 -18.958 1.00 85.19 80 ALA A C 1
ATOM 661 O O . ALA A 1 80 ? 20.194 2.521 -20.055 1.00 85.19 80 ALA A O 1
ATOM 662 N N . ALA A 1 81 ? 20.803 2.613 -17.882 1.00 87.12 81 ALA A N 1
ATOM 663 C CA . ALA A 1 81 ? 21.656 1.425 -17.895 1.00 87.12 81 ALA A CA 1
ATOM 664 C C . ALA A 1 81 ? 20.877 0.137 -18.213 1.00 87.12 81 ALA A C 1
ATOM 666 O O . ALA A 1 81 ? 21.294 -0.663 -19.044 1.00 87.12 81 ALA A O 1
ATOM 667 N N . LEU A 1 82 ? 19.706 -0.061 -17.602 1.00 84.56 82 LEU A N 1
ATOM 668 C CA . LEU A 1 82 ? 18.882 -1.240 -17.885 1.00 84.56 82 LEU A CA 1
ATOM 669 C C . LEU A 1 82 ? 18.308 -1.225 -19.310 1.00 84.56 82 LEU A C 1
ATOM 671 O O . LEU A 1 82 ? 18.127 -2.279 -19.917 1.00 84.56 82 LEU A O 1
ATOM 675 N N . TYR A 1 83 ? 18.053 -0.039 -19.865 1.00 84.31 83 TYR A N 1
ATOM 676 C CA . TYR A 1 83 ? 17.687 0.112 -21.268 1.00 84.31 83 TYR A CA 1
ATOM 677 C C . TYR A 1 83 ? 18.836 -0.229 -22.214 1.00 84.31 83 TYR A C 1
ATOM 679 O O . TYR A 1 83 ? 18.603 -0.925 -23.196 1.00 84.31 83 TYR A O 1
ATOM 687 N N . SER A 1 84 ? 20.063 0.225 -21.935 1.00 82.69 84 SER A N 1
ATOM 688 C CA . SER A 1 84 ? 21.219 -0.107 -22.778 1.00 82.69 84 SER A CA 1
ATOM 689 C C . SER A 1 84 ? 21.575 -1.595 -22.721 1.00 82.69 84 SER A C 1
ATOM 691 O O . SER A 1 84 ? 22.127 -2.122 -23.677 1.00 82.69 84 SER A O 1
ATOM 693 N N . GLN A 1 85 ? 21.214 -2.283 -21.634 1.00 84.06 85 GLN A N 1
ATOM 694 C CA . GLN A 1 85 ? 21.336 -3.739 -21.482 1.00 84.06 85 GLN A CA 1
ATOM 695 C C . GLN A 1 85 ? 20.177 -4.529 -22.123 1.00 84.06 85 GLN A C 1
ATOM 697 O O . GLN A 1 85 ? 20.158 -5.754 -22.048 1.00 84.06 85 GLN A O 1
ATOM 702 N N . GLY A 1 86 ? 19.173 -3.860 -22.700 1.00 77.69 86 GLY A N 1
ATOM 703 C CA . GLY A 1 86 ? 17.991 -4.506 -23.285 1.00 77.69 86 GLY A CA 1
ATOM 704 C C . GLY A 1 86 ? 16.988 -5.077 -22.269 1.00 77.69 86 GLY A C 1
ATOM 705 O O . GLY A 1 86 ? 15.935 -5.582 -22.647 1.00 77.69 86 GLY A O 1
ATOM 706 N N . LEU A 1 87 ? 17.246 -4.962 -20.964 1.00 76.44 87 LEU A N 1
ATOM 707 C CA . LEU A 1 87 ? 16.438 -5.599 -19.913 1.00 76.44 87 LEU A CA 1
ATOM 708 C C . LEU A 1 87 ? 15.041 -4.980 -19.736 1.00 76.44 87 LEU A C 1
ATOM 710 O O . LEU A 1 87 ? 14.160 -5.608 -19.155 1.00 76.44 87 LEU A O 1
ATOM 714 N N . LEU A 1 88 ? 14.821 -3.762 -20.239 1.00 71.19 88 LEU A N 1
ATOM 715 C CA . LEU A 1 88 ? 13.539 -3.045 -20.150 1.00 71.19 88 LEU A CA 1
ATOM 716 C C . LEU A 1 88 ? 12.832 -2.859 -21.506 1.00 71.19 88 LEU A C 1
ATOM 718 O O . LEU A 1 88 ? 11.751 -2.277 -21.548 1.00 71.19 88 LEU A O 1
ATOM 722 N N . SER A 1 89 ? 13.418 -3.328 -22.615 1.00 64.50 89 SER A N 1
ATOM 723 C CA . SER A 1 89 ? 12.932 -3.071 -23.985 1.00 64.50 89 SER A CA 1
ATOM 724 C C . SER A 1 89 ? 12.457 -4.308 -24.752 1.00 64.50 89 SER A C 1
ATOM 726 O O . SER A 1 89 ? 11.928 -4.156 -25.849 1.00 64.50 89 SER A O 1
ATOM 728 N N . ASN A 1 90 ? 12.614 -5.516 -24.201 1.00 56.22 90 ASN A N 1
ATOM 729 C CA . ASN A 1 90 ? 12.465 -6.763 -24.965 1.00 56.22 90 ASN A CA 1
ATOM 730 C C . ASN A 1 90 ? 11.034 -7.337 -25.033 1.00 56.22 90 ASN A C 1
ATOM 732 O O . ASN A 1 90 ? 10.845 -8.424 -25.573 1.00 56.22 90 ASN A O 1
ATOM 736 N N . ARG A 1 91 ? 10.012 -6.640 -24.516 1.00 56.12 91 ARG A N 1
ATOM 737 C CA . ARG A 1 91 ? 8.598 -7.013 -24.722 1.00 56.12 91 ARG A CA 1
ATOM 738 C C . ARG A 1 91 ? 7.904 -6.022 -25.659 1.00 56.12 91 ARG A C 1
ATOM 740 O O . ARG A 1 91 ? 8.227 -4.834 -25.670 1.00 56.12 91 ARG A O 1
ATOM 747 N N . THR A 1 92 ? 6.962 -6.538 -26.449 1.00 48.25 92 THR A N 1
ATOM 748 C CA . THR A 1 92 ? 6.132 -5.819 -27.432 1.00 48.25 92 THR A CA 1
ATOM 749 C C . THR A 1 92 ? 5.701 -4.438 -26.919 1.00 48.25 92 THR A C 1
ATOM 751 O O . THR A 1 92 ? 4.926 -4.350 -25.971 1.00 48.25 92 THR A O 1
ATOM 754 N N . GLY A 1 93 ? 6.233 -3.367 -27.526 1.00 58.97 93 GLY A N 1
ATOM 755 C CA . GLY A 1 93 ? 5.970 -1.964 -27.156 1.00 58.97 93 GLY A CA 1
ATOM 756 C C . GLY A 1 93 ? 7.217 -1.123 -26.835 1.00 58.97 93 GLY A C 1
ATOM 757 O O . GLY A 1 93 ? 7.155 0.106 -26.907 1.00 58.97 93 GLY A O 1
ATOM 758 N N . GLY A 1 94 ? 8.357 -1.758 -26.534 1.00 67.81 94 GLY A N 1
ATOM 759 C CA . GLY A 1 94 ? 9.656 -1.093 -26.365 1.00 67.81 94 GLY A CA 1
ATOM 760 C C . GLY A 1 94 ? 9.713 -0.022 -25.260 1.00 67.81 94 GLY A C 1
ATOM 761 O O . GLY A 1 94 ? 8.851 0.067 -24.383 1.00 67.81 94 GLY A O 1
ATOM 762 N N . ARG A 1 95 ? 10.755 0.821 -25.316 1.00 76.31 95 ARG A N 1
ATOM 763 C CA . ARG A 1 95 ? 11.020 1.940 -24.381 1.00 76.31 95 ARG A CA 1
ATOM 764 C C . ARG A 1 95 ? 9.797 2.843 -24.115 1.00 76.31 95 ARG A C 1
ATOM 766 O O . ARG A 1 95 ? 9.493 3.092 -22.949 1.00 76.31 95 ARG A O 1
ATOM 773 N N . PRO A 1 96 ? 9.057 3.302 -25.148 1.00 79.69 96 PRO A N 1
ATOM 774 C CA . PRO A 1 96 ? 7.946 4.235 -24.953 1.00 79.69 96 PRO A CA 1
ATOM 775 C C . PRO A 1 96 ? 6.789 3.648 -24.141 1.00 79.69 96 PRO A C 1
ATOM 777 O O . PRO A 1 96 ? 6.176 4.362 -23.343 1.00 79.69 96 PRO A O 1
ATOM 780 N N . TYR A 1 97 ? 6.497 2.356 -24.322 1.00 78.81 97 TYR A N 1
ATOM 781 C CA . TYR A 1 97 ? 5.459 1.668 -23.557 1.00 78.81 97 TYR A CA 1
ATOM 782 C C . TYR A 1 97 ? 5.839 1.565 -22.079 1.00 78.81 97 TYR A C 1
ATOM 784 O O . TYR A 1 97 ? 5.038 1.913 -21.210 1.00 78.81 97 TYR A O 1
ATOM 792 N N . PHE A 1 98 ? 7.077 1.157 -21.791 1.00 81.50 98 PHE A N 1
ATOM 793 C CA . PHE A 1 98 ? 7.560 1.055 -20.418 1.00 81.50 98 PHE A CA 1
ATOM 794 C C . PHE A 1 98 ? 7.573 2.417 -19.716 1.00 81.50 98 PHE A C 1
ATOM 796 O O . PHE A 1 98 ? 7.047 2.546 -18.613 1.00 81.50 98 PHE A O 1
ATOM 803 N N . ASP A 1 99 ? 8.072 3.466 -20.374 1.00 84.31 99 ASP A N 1
ATOM 804 C CA . ASP A 1 99 ? 8.051 4.821 -19.816 1.00 84.31 99 ASP A CA 1
ATOM 805 C C . ASP A 1 99 ? 6.619 5.323 -19.569 1.00 84.31 99 ASP A C 1
ATOM 807 O O . ASP A 1 99 ? 6.364 6.006 -18.573 1.00 84.31 99 ASP A O 1
ATOM 811 N N . LYS A 1 100 ? 5.663 4.980 -20.445 1.00 86.12 100 LYS A N 1
ATOM 812 C CA . LYS A 1 100 ? 4.242 5.289 -20.234 1.00 86.12 100 LYS A CA 1
ATOM 813 C C . LYS A 1 100 ? 3.705 4.577 -18.993 1.00 86.12 100 LYS A C 1
ATOM 815 O O . LYS A 1 100 ? 3.066 5.234 -18.177 1.00 86.12 100 LYS A O 1
ATOM 820 N N . LEU A 1 101 ? 4.005 3.289 -18.822 1.00 84.56 101 LEU A N 1
ATOM 821 C CA . LEU A 1 101 ? 3.616 2.522 -17.637 1.00 84.56 101 LEU A CA 1
ATOM 822 C C . LEU A 1 101 ? 4.179 3.147 -16.353 1.00 84.56 101 LEU A C 1
ATOM 824 O O . LEU A 1 101 ? 3.434 3.345 -15.396 1.00 84.56 101 LEU A O 1
ATOM 828 N N . LEU A 1 102 ? 5.463 3.521 -16.337 1.00 87.25 102 LEU A N 1
ATOM 829 C CA . LEU A 1 102 ? 6.071 4.168 -15.170 1.00 87.25 102 LEU A CA 1
ATOM 830 C C . LEU A 1 102 ? 5.384 5.487 -14.820 1.00 87.25 102 LEU A C 1
ATOM 832 O O . LEU A 1 102 ? 5.059 5.708 -13.655 1.00 87.25 102 LEU A O 1
ATOM 836 N N . ARG A 1 103 ? 5.112 6.333 -15.822 1.00 87.94 103 ARG A N 1
ATOM 837 C CA . ARG A 1 103 ? 4.373 7.586 -15.617 1.00 87.94 103 ARG A CA 1
ATOM 838 C C . ARG A 1 103 ? 2.974 7.335 -15.072 1.00 87.94 103 ARG A C 1
ATOM 840 O O . ARG A 1 103 ? 2.545 8.058 -14.181 1.00 87.94 103 ARG A O 1
ATOM 847 N N . SER A 1 104 ? 2.279 6.311 -15.566 1.00 87.44 104 SER A N 1
ATOM 848 C CA . SER A 1 104 ? 0.965 5.930 -15.047 1.00 87.44 104 SER A CA 1
ATOM 849 C C . SER A 1 104 ? 1.035 5.505 -13.580 1.00 87.44 104 SER A C 1
ATOM 851 O O . SER A 1 104 ? 0.200 5.944 -12.797 1.00 87.44 104 SER A O 1
ATOM 853 N N . ILE A 1 105 ? 2.041 4.725 -13.171 1.00 88.12 105 ILE A N 1
ATOM 854 C CA . ILE A 1 105 ? 2.198 4.323 -11.763 1.00 88.12 105 ILE A CA 1
ATOM 855 C C . ILE A 1 105 ? 2.571 5.526 -10.886 1.00 88.12 105 ILE A C 1
ATOM 857 O O . ILE A 1 105 ? 1.984 5.689 -9.819 1.00 88.12 105 ILE A O 1
ATOM 861 N N . HIS A 1 106 ? 3.484 6.403 -11.324 1.00 89.31 106 HIS A N 1
ATOM 862 C CA . HIS A 1 106 ? 3.780 7.655 -10.606 1.00 89.31 106 HIS A CA 1
ATOM 863 C C . HIS A 1 106 ? 2.533 8.508 -10.432 1.00 89.31 106 HIS A C 1
ATOM 865 O O . HIS A 1 106 ? 2.246 8.952 -9.325 1.00 89.31 106 HIS A O 1
ATOM 871 N N . TRP A 1 107 ? 1.757 8.675 -11.501 1.00 90.19 107 TRP A N 1
ATOM 872 C CA . TRP A 1 107 ? 0.510 9.418 -11.446 1.00 90.19 107 TRP A CA 1
ATOM 873 C C . TRP A 1 107 ? -0.485 8.780 -10.475 1.00 90.19 107 TRP A C 1
ATOM 875 O O . TRP A 1 107 ? -1.093 9.500 -9.692 1.00 90.19 107 TRP A O 1
ATOM 885 N N . ILE A 1 108 ? -0.622 7.450 -10.459 1.00 88.19 108 ILE A N 1
ATOM 886 C CA . ILE A 1 108 ? -1.471 6.735 -9.493 1.00 88.19 108 ILE A CA 1
ATOM 887 C C . ILE A 1 108 ? -1.008 7.007 -8.059 1.00 88.19 108 ILE A C 1
ATOM 889 O O . ILE A 1 108 ? -1.835 7.346 -7.216 1.00 88.19 108 ILE A O 1
ATOM 893 N N . ILE A 1 109 ? 0.293 6.876 -7.782 1.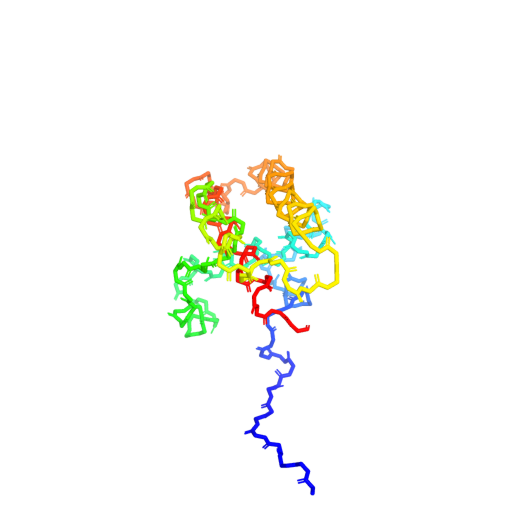00 91.88 109 ILE A N 1
ATOM 894 C CA . ILE A 1 109 ? 0.861 7.116 -6.449 1.00 91.88 109 ILE A CA 1
ATOM 895 C C . ILE A 1 109 ? 0.564 8.551 -6.011 1.00 91.88 109 ILE A C 1
ATOM 897 O O . ILE A 1 109 ? 0.038 8.750 -4.919 1.00 91.88 109 ILE A O 1
ATOM 901 N N . ASP A 1 110 ? 0.853 9.531 -6.862 1.00 93.56 110 ASP A N 1
ATOM 902 C CA . ASP A 1 110 ? 0.754 10.947 -6.521 1.00 93.56 110 ASP A CA 1
ATOM 903 C C . ASP A 1 110 ? -0.695 11.428 -6.432 1.00 93.56 110 ASP A C 1
ATOM 905 O O . ASP A 1 110 ? -1.104 11.969 -5.406 1.00 93.56 110 ASP A O 1
ATOM 909 N N . SER A 1 111 ? -1.492 11.198 -7.477 1.00 92.62 111 SER A N 1
ATOM 910 C CA . SER A 1 111 ? -2.871 11.693 -7.553 1.00 92.62 111 SER A CA 1
ATOM 911 C C . SER A 1 111 ? -3.756 11.092 -6.466 1.00 92.62 111 SER A C 1
ATOM 913 O O . SER A 1 111 ? -4.497 11.822 -5.805 1.00 92.62 111 SER A O 1
ATOM 915 N N . LYS A 1 112 ? -3.654 9.778 -6.223 1.00 93.50 112 LYS A N 1
ATOM 916 C CA . LYS A 1 112 ? -4.447 9.124 -5.180 1.00 93.50 112 LYS A CA 1
ATOM 917 C C . LYS A 1 112 ? -3.990 9.545 -3.791 1.00 93.50 112 LYS A C 1
ATOM 919 O O . LYS A 1 112 ? -4.850 9.801 -2.959 1.00 93.50 112 LYS A O 1
ATOM 924 N N . PHE A 1 113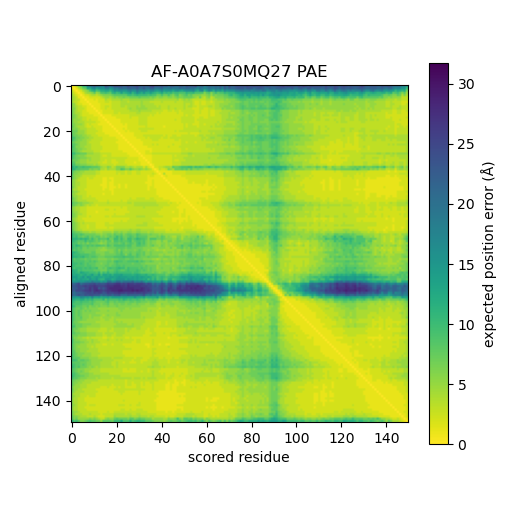 ? -2.686 9.689 -3.542 1.00 95.19 113 PHE A N 1
ATOM 925 C CA . PHE A 1 113 ? -2.197 10.193 -2.254 1.00 95.19 113 PHE A CA 1
ATOM 926 C C . PHE A 1 113 ? -2.744 11.592 -1.958 1.00 95.19 113 PHE A C 1
ATOM 928 O O . PHE A 1 113 ? -3.324 11.817 -0.896 1.00 95.19 113 PHE A O 1
ATOM 935 N N . SER A 1 114 ? -2.610 12.511 -2.919 1.00 95.12 114 SER A N 1
ATOM 936 C CA . SER A 1 114 ? -3.075 13.896 -2.796 1.00 95.12 114 SER A CA 1
ATOM 937 C C . SER A 1 114 ? -4.592 14.016 -2.664 1.00 95.12 114 SER A C 1
ATOM 939 O O . SER A 1 114 ? -5.067 15.006 -2.118 1.00 95.12 114 SER A O 1
ATOM 941 N N . ARG A 1 115 ? -5.349 13.025 -3.141 1.00 94.25 115 ARG A N 1
ATOM 942 C CA . ARG A 1 115 ? -6.806 12.981 -3.006 1.00 94.25 115 ARG A CA 1
ATOM 943 C C . ARG A 1 115 ? -7.253 12.339 -1.689 1.00 94.25 115 ARG A C 1
ATOM 945 O O . ARG A 1 115 ? -8.060 12.917 -0.973 1.00 94.25 115 ARG A O 1
ATOM 952 N N . ILE A 1 116 ? -6.723 11.161 -1.366 1.00 94.81 116 ILE A N 1
ATOM 953 C CA . ILE A 1 116 ? -7.195 10.322 -0.257 1.00 94.81 116 ILE A CA 1
ATOM 954 C C . ILE A 1 116 ? -6.689 10.837 1.090 1.00 94.81 116 ILE A C 1
ATOM 956 O O . ILE A 1 116 ? -7.475 10.954 2.025 1.00 94.81 116 ILE A O 1
ATOM 960 N N . MET A 1 117 ? -5.395 11.158 1.221 1.00 95.44 117 MET A N 1
ATOM 961 C CA . MET A 1 117 ? -4.843 11.497 2.540 1.00 95.44 117 MET A CA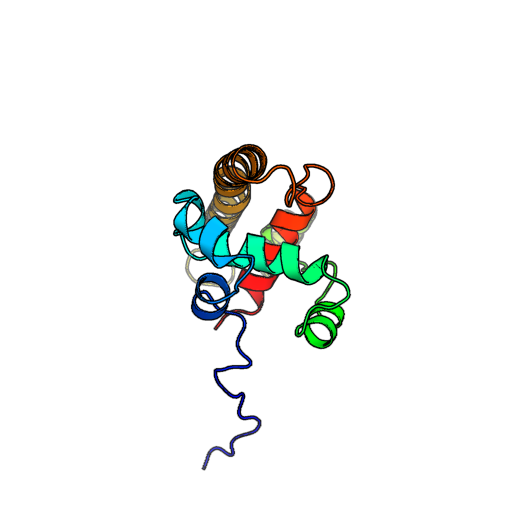 1
ATOM 962 C C . MET A 1 117 ? -5.498 12.732 3.166 1.00 95.44 117 MET A C 1
ATOM 964 O O . MET A 1 117 ? -5.863 12.656 4.338 1.00 95.44 117 MET A O 1
ATOM 968 N N . PRO A 1 118 ? -5.719 13.848 2.440 1.00 94.62 118 PRO A N 1
ATOM 969 C CA . PRO A 1 118 ? -6.421 14.989 3.021 1.00 94.62 118 PRO A CA 1
ATOM 970 C C . PRO A 1 118 ? -7.866 14.672 3.418 1.00 94.62 118 PRO A C 1
ATOM 972 O O . PRO A 1 118 ? -8.350 15.212 4.409 1.00 94.62 118 PRO A O 1
ATOM 975 N N . ALA A 1 119 ? -8.561 13.807 2.671 1.00 93.50 119 ALA A N 1
ATOM 976 C CA . ALA A 1 119 ? -9.915 13.382 3.017 1.00 93.50 119 ALA A CA 1
ATOM 977 C C . ALA A 1 119 ? -9.925 12.609 4.345 1.00 93.50 119 ALA A C 1
ATOM 979 O O . ALA A 1 119 ? -10.654 12.985 5.258 1.00 93.50 119 ALA A O 1
ATOM 980 N N . LEU A 1 120 ? -9.030 11.630 4.501 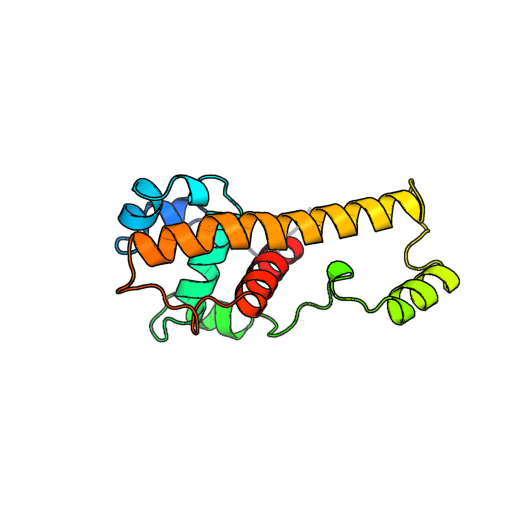1.00 93.62 120 LEU A N 1
ATOM 981 C CA . LEU A 1 120 ? -8.915 10.832 5.726 1.00 93.62 120 LEU A CA 1
ATOM 982 C C . LEU A 1 120 ? -8.513 11.647 6.948 1.00 93.62 120 LEU A C 1
ATOM 984 O O . LEU A 1 120 ? -9.100 11.491 8.013 1.00 93.62 120 LEU A O 1
ATOM 988 N N . LEU A 1 121 ? -7.526 12.530 6.795 1.00 93.81 121 LEU A N 1
ATOM 989 C CA . LEU A 1 121 ? -7.048 13.372 7.890 1.00 93.81 121 LEU A CA 1
ATOM 990 C C . LEU A 1 121 ? -8.123 14.352 8.372 1.00 93.81 121 LEU A C 1
ATOM 992 O O . LEU A 1 121 ? -8.129 14.709 9.544 1.00 93.81 121 LEU A O 1
ATOM 996 N N . ARG A 1 122 ? -9.038 14.777 7.490 1.00 91.69 122 ARG A N 1
ATOM 997 C CA . ARG A 1 122 ? -10.202 15.588 7.876 1.00 91.69 122 ARG A CA 1
ATOM 998 C C . ARG A 1 122 ? -11.310 14.753 8.505 1.00 91.69 122 ARG A C 1
ATOM 1000 O O . ARG A 1 122 ? -11.910 15.210 9.469 1.00 91.69 122 ARG A O 1
ATOM 1007 N N . ALA A 1 123 ? -11.584 13.570 7.959 1.00 89.06 123 ALA A N 1
ATOM 1008 C CA . ALA A 1 123 ? -12.661 12.708 8.434 1.00 89.06 123 ALA A CA 1
ATOM 1009 C C . ALA A 1 123 ? -12.353 12.115 9.816 1.00 89.06 123 ALA A C 1
ATOM 1011 O O . ALA A 1 123 ? -13.221 12.098 10.682 1.00 89.06 123 ALA A O 1
ATOM 1012 N N . ARG A 1 124 ? -11.118 11.643 10.032 1.00 91.19 124 ARG A N 1
ATOM 1013 C CA . ARG A 1 124 ? -10.697 10.900 11.231 1.00 91.19 124 ARG A CA 1
ATOM 1014 C C . ARG A 1 124 ? -9.284 11.290 11.697 1.00 91.19 124 ARG A C 1
ATOM 1016 O O . ARG A 1 124 ? -8.367 10.463 11.665 1.00 91.19 124 ARG A O 1
ATOM 1023 N N . PRO A 1 125 ? -9.071 12.545 12.135 1.00 92.69 125 PRO A N 1
ATOM 1024 C CA . PRO A 1 125 ? -7.769 13.006 12.631 1.00 92.69 125 PRO A CA 1
ATOM 1025 C C . PRO A 1 125 ? -7.287 12.251 13.882 1.00 92.69 125 PRO A C 1
ATOM 1027 O O . PRO A 1 125 ? -6.104 12.290 14.206 1.00 92.69 125 PRO A O 1
ATOM 1030 N N . ASP A 1 126 ? -8.191 11.565 14.584 1.00 92.81 126 ASP A N 1
ATOM 1031 C CA . ASP A 1 126 ? -7.902 10.690 15.720 1.00 92.81 126 ASP A CA 1
ATOM 1032 C C . ASP A 1 126 ? -7.185 9.391 15.312 1.00 92.81 126 ASP A C 1
ATOM 1034 O O . ASP A 1 126 ? -6.397 8.854 16.089 1.00 92.81 126 ASP A O 1
ATOM 1038 N N . LEU A 1 127 ? -7.422 8.902 14.089 1.00 92.06 127 LEU A N 1
ATOM 1039 C CA . LEU A 1 127 ? -6.838 7.657 13.575 1.00 92.06 127 LEU A CA 1
ATOM 1040 C C . LEU A 1 127 ? -5.702 7.882 12.573 1.00 92.06 127 LEU A C 1
ATOM 1042 O O . LEU A 1 127 ? -4.812 7.036 12.433 1.00 92.06 127 LEU A O 1
ATOM 1046 N N . PHE A 1 128 ? -5.727 9.002 11.852 1.00 94.75 128 PHE A N 1
ATOM 1047 C CA . PHE A 1 128 ? -4.770 9.301 10.792 1.00 94.75 128 PHE A CA 1
ATOM 1048 C C . PHE A 1 128 ? -3.885 10.488 11.171 1.00 94.75 128 PHE A C 1
ATOM 1050 O O . PHE A 1 128 ? -4.358 11.526 11.618 1.00 94.75 128 PHE A O 1
ATOM 1057 N N . SER A 1 129 ? -2.580 10.368 10.918 1.00 95.25 129 SER A N 1
ATOM 1058 C CA . SER A 1 129 ? -1.632 11.475 11.070 1.00 95.25 129 SER A CA 1
ATOM 1059 C C . SER A 1 129 ? -0.696 11.581 9.872 1.00 95.25 129 SER A C 1
ATOM 1061 O O . SER A 1 129 ? -0.349 10.578 9.247 1.00 95.25 129 SER A O 1
ATOM 1063 N N . HIS A 1 130 ? -0.232 12.797 9.571 1.00 92.62 130 HIS A N 1
ATOM 1064 C CA . HIS A 1 130 ? 0.723 13.038 8.482 1.00 92.62 130 HIS A CA 1
ATOM 1065 C C . HIS A 1 130 ? 2.031 12.251 8.647 1.00 92.62 130 HIS A C 1
ATOM 1067 O O . HIS A 1 130 ? 2.608 11.787 7.664 1.00 92.62 130 HIS A O 1
ATOM 1073 N N . ALA A 1 131 ? 2.495 12.090 9.890 1.00 94.12 131 ALA A N 1
ATOM 1074 C CA . ALA A 1 131 ? 3.700 11.325 10.189 1.00 94.12 131 ALA A CA 1
ATOM 1075 C C . ALA A 1 131 ? 3.486 9.825 9.932 1.00 94.12 131 ALA A C 1
ATOM 1077 O O . ALA A 1 131 ? 4.347 9.158 9.350 1.00 94.12 131 ALA A O 1
ATOM 1078 N N . ALA A 1 132 ? 2.326 9.295 10.333 1.00 94.75 132 ALA A N 1
ATOM 1079 C CA . ALA A 1 132 ? 2.004 7.887 10.167 1.00 94.75 132 ALA A CA 1
ATOM 1080 C C . ALA A 1 132 ? 1.698 7.524 8.704 1.00 94.75 132 ALA A C 1
ATOM 1082 O O . ALA A 1 132 ? 2.221 6.528 8.204 1.00 94.75 132 ALA A O 1
ATOM 1083 N N . TYR A 1 133 ? 0.937 8.362 8.001 1.00 95.88 133 TYR A N 1
ATOM 1084 C CA . TYR A 1 133 ? 0.449 8.142 6.637 1.00 95.88 133 TYR A CA 1
ATOM 1085 C C . TYR A 1 133 ? 1.191 9.032 5.635 1.00 95.88 133 TYR A C 1
ATOM 1087 O O . TYR A 1 133 ? 0.626 9.863 4.924 1.00 95.88 133 TYR A O 1
ATOM 1095 N N . SER A 1 134 ? 2.509 8.863 5.601 1.00 95.19 134 SER A N 1
ATOM 1096 C CA . SER A 1 134 ? 3.395 9.635 4.737 1.00 95.19 134 SER A CA 1
ATOM 1097 C C . SER A 1 134 ? 3.413 9.108 3.298 1.00 95.19 134 SER A C 1
ATOM 1099 O O . SER A 1 134 ? 3.142 7.934 3.029 1.00 95.19 134 SER A O 1
ATOM 1101 N N . LYS A 1 135 ? 3.809 9.966 2.349 1.00 93.50 135 LYS A N 1
ATOM 1102 C CA . LYS A 1 135 ? 3.945 9.593 0.931 1.00 93.50 135 LYS A CA 1
ATOM 1103 C C . LYS A 1 135 ? 4.881 8.390 0.701 1.00 93.50 135 LYS A C 1
ATOM 1105 O O . LYS A 1 135 ? 4.533 7.536 -0.112 1.00 93.50 135 LYS A O 1
ATOM 1110 N N . PRO A 1 136 ? 6.019 8.244 1.414 1.00 92.56 136 PRO A N 1
ATOM 1111 C CA . PRO A 1 136 ? 6.835 7.034 1.323 1.00 92.56 136 PRO A CA 1
ATOM 1112 C C . PRO A 1 136 ? 6.104 5.752 1.745 1.00 92.56 136 PRO A C 1
ATOM 1114 O O . PRO A 1 136 ? 6.217 4.741 1.056 1.00 92.56 136 PRO A O 1
ATOM 1117 N N . ARG A 1 137 ? 5.322 5.780 2.835 1.00 94.25 137 ARG A N 1
ATOM 1118 C CA . ARG A 1 137 ? 4.529 4.615 3.273 1.00 94.25 137 ARG A CA 1
ATOM 1119 C C . ARG A 1 137 ? 3.400 4.289 2.307 1.00 94.25 137 ARG A C 1
ATOM 1121 O O . ARG A 1 137 ? 3.168 3.123 2.013 1.00 94.25 137 ARG A O 1
ATOM 1128 N N . TRP A 1 138 ? 2.762 5.313 1.755 1.00 95.31 138 TRP A N 1
ATOM 1129 C CA . TRP A 1 138 ? 1.806 5.148 0.667 1.00 95.31 138 TRP A CA 1
ATOM 1130 C C . TRP A 1 138 ? 2.427 4.462 -0.550 1.00 95.31 138 TRP A C 1
ATOM 1132 O O . TRP A 1 138 ? 1.914 3.452 -1.027 1.00 95.31 138 TRP A O 1
ATOM 1142 N N . ALA A 1 139 ? 3.572 4.960 -1.018 1.00 93.94 139 ALA A N 1
ATOM 1143 C CA . ALA A 1 139 ? 4.291 4.358 -2.133 1.00 93.94 139 ALA A CA 1
ATOM 1144 C C . ALA A 1 139 ? 4.691 2.903 -1.832 1.00 93.94 139 ALA A C 1
ATOM 1146 O O . ALA A 1 139 ? 4.564 2.048 -2.708 1.00 93.94 139 ALA A O 1
ATOM 1147 N N . TRP A 1 140 ? 5.112 2.599 -0.600 1.00 94.75 140 TRP A N 1
ATOM 1148 C CA . TRP A 1 140 ? 5.372 1.228 -0.152 1.00 94.75 140 TRP A CA 1
ATOM 1149 C C . TRP A 1 140 ? 4.125 0.343 -0.261 1.00 94.75 140 TRP A C 1
ATOM 1151 O O . TRP A 1 140 ? 4.191 -0.697 -0.913 1.00 94.75 140 TRP A O 1
ATOM 1161 N N . ALA A 1 141 ? 2.985 0.769 0.286 1.00 95.81 141 ALA A N 1
ATOM 1162 C CA . ALA A 1 141 ? 1.752 -0.018 0.274 1.00 95.81 141 ALA A CA 1
ATOM 1163 C C . ALA A 1 141 ? 1.270 -0.314 -1.154 1.00 95.81 141 ALA A C 1
ATOM 1165 O O . ALA A 1 141 ? 1.000 -1.465 -1.497 1.00 95.81 141 ALA A O 1
ATOM 1166 N N . ILE A 1 142 ? 1.271 0.699 -2.027 1.00 94.75 142 ILE A N 1
ATOM 1167 C CA . ILE A 1 142 ? 0.962 0.526 -3.453 1.00 94.75 142 ILE A CA 1
ATOM 1168 C C . ILE A 1 142 ? 1.925 -0.475 -4.102 1.00 94.75 142 ILE A C 1
ATOM 1170 O O . ILE A 1 142 ? 1.509 -1.307 -4.901 1.00 94.75 142 ILE A O 1
ATOM 1174 N N . SER A 1 143 ? 3.206 -0.447 -3.736 1.00 93.62 143 SER A N 1
ATOM 1175 C CA . SER A 1 143 ? 4.203 -1.361 -4.299 1.00 93.62 143 SER A CA 1
ATOM 1176 C C . SER A 1 143 ? 4.022 -2.806 -3.854 1.00 93.62 143 SER A C 1
ATOM 1178 O O . SER A 1 143 ? 4.260 -3.721 -4.642 1.00 93.62 143 SER A O 1
ATOM 1180 N N . ILE A 1 144 ? 3.597 -3.025 -2.610 1.00 95.19 144 ILE A N 1
ATOM 1181 C CA . ILE A 1 144 ? 3.222 -4.351 -2.114 1.00 95.19 144 ILE A CA 1
ATOM 1182 C C . ILE A 1 144 ? 2.039 -4.881 -2.923 1.00 95.19 144 ILE A C 1
ATOM 1184 O O . ILE A 1 144 ? 2.133 -5.982 -3.456 1.00 95.19 144 ILE A O 1
ATOM 1188 N N . ILE A 1 145 ? 0.985 -4.079 -3.095 1.00 94.19 145 ILE A N 1
ATOM 1189 C CA . ILE A 1 145 ? -0.214 -4.473 -3.850 1.00 94.19 145 ILE A CA 1
ATOM 1190 C C . ILE A 1 145 ? 0.155 -4.808 -5.303 1.00 94.19 145 ILE A C 1
ATOM 1192 O O . ILE A 1 145 ? -0.096 -5.912 -5.775 1.00 94.19 145 ILE A O 1
ATOM 1196 N N . LEU A 1 146 ? 0.865 -3.912 -5.995 1.00 90.50 146 LEU A N 1
ATOM 1197 C CA . LEU A 1 146 ? 1.261 -4.122 -7.394 1.00 90.50 146 LEU A CA 1
ATOM 1198 C C . LEU A 1 146 ? 2.177 -5.335 -7.621 1.00 90.50 146 LEU A C 1
ATOM 1200 O O . LEU A 1 146 ? 2.249 -5.827 -8.743 1.00 90.50 146 LEU A O 1
ATOM 1204 N N . SER A 1 147 ? 2.912 -5.789 -6.603 1.00 90.25 147 SER A N 1
ATOM 1205 C CA . SER A 1 147 ? 3.849 -6.914 -6.734 1.00 90.25 147 SER A CA 1
ATOM 1206 C C . SER A 1 147 ? 3.331 -8.239 -6.182 1.00 90.25 147 SER A C 1
ATOM 1208 O O . SER A 1 147 ? 3.978 -9.263 -6.406 1.00 90.25 147 SER A O 1
ATOM 1210 N N . ARG A 1 148 ? 2.218 -8.238 -5.437 1.00 90.88 148 ARG A N 1
ATOM 1211 C CA . ARG A 1 148 ? 1.753 -9.418 -4.687 1.00 90.88 148 ARG A CA 1
ATOM 1212 C C . ARG A 1 148 ? 0.269 -9.730 -4.820 1.00 90.88 148 ARG A C 1
ATOM 1214 O O . ARG A 1 148 ? -0.137 -10.781 -4.341 1.00 90.88 148 ARG A O 1
ATOM 1221 N N . THR A 1 149 ? -0.529 -8.858 -5.425 1.00 88.25 149 THR A N 1
ATOM 1222 C CA . THR A 1 149 ? -1.943 -9.144 -5.687 1.00 88.25 149 THR A CA 1
ATOM 1223 C C . THR A 1 149 ? -2.090 -10.032 -6.922 1.00 88.25 149 THR A C 1
ATOM 1225 O O . THR A 1 149 ? -1.333 -9.888 -7.884 1.00 88.25 149 THR A O 1
ATOM 1228 N N . TRP A 1 150 ? -3.052 -10.950 -6.863 1.00 79.81 150 TRP A N 1
ATOM 1229 C CA . TRP A 1 150 ? -3.430 -11.884 -7.923 1.00 79.81 150 TRP A CA 1
ATOM 1230 C C . TRP A 1 150 ? -4.847 -11.599 -8.420 1.00 79.81 150 TRP A C 1
ATOM 1232 O O . TRP A 1 150 ? -5.657 -11.065 -7.624 1.00 79.81 150 TRP A O 1
#

Secondary structure (DSSP, 8-state):
---------GGG--SHHHHHH-TTHHHHHHH-GGGGGSHHHHHHHHHHHHH-TT-TTHHHHHHS-S----GGG--HHHHHHHHHTTTTT-STTHHHHHHHHHHHHHHHHHHHHHHHHHHHHHH-TTT--TTTS-HHHHHHHHHHHHHH--

Organism: NCBI:txid233186

Radius of gyration: 17.72 Å; Cα contacts (8 Å, |Δi|>4): 103; chains: 1; bounding box: 40×50×45 Å

Mean predicted aligned error: 5.21 Å

Sequence (150 aa):
EFEDLIRIPSHLLLNLEVVRNDPIFRPIYDETPELHDGLGGLAVYLIHESLNESSFWRPYLCSLPKFVPLPVFYSPQKRAALYSQGLLSNRTGGRPYFDKLLRSIHWIIDSKFSRIMPALLRARPDLFSHAAYSKPRWAWAISIILSRTW